Protein AF-A0A0W0TUG5-F1 (afdb_monomer)

Mean predicted aligned error: 9.28 Å

Sequence (80 aa):
MTKALPLDEITQKLFAILPASVQNLESGLQQQFREILQAAFAHFDLVTREEFDVQTRVLAKTREKVEQLQAQVEALEQEK

Radius of gyration: 23.86 Å; Cα contacts (8 Å, |Δi|>4): 11; chains: 1; bounding box: 43×30×70 Å

Secondary structure (DSSP, 8-state):
-----HHHHHHHHHHHHS-HHHHTSTTHHHHHHHHHHHHHHHTS-PPPHHHHHHHHHHHHHHHHHHHHHHHHHHHHHHT-

pLDDT: mean 83.58, std 14.21, range [34.75, 98.56]

Foldseek 3Di:
DDDPDPLRVVLVVVLVPDDPVVNVPDDVVSVVVSVVVVVVVVPDPDDDPVVVVVVVVVVVVVVVVVVVVVVVVVVVVVVD

Organism: NCBI:txid45065

Solvent-accessible surface area (backbone atoms only — not comparable to full-atom values): 4818 Å² total; per-residue (Å²): 130,88,76,72,53,72,66,53,55,52,49,52,54,54,54,72,71,49,57,72,87,59,58,73,57,66,69,65,53,59,55,53,50,50,51,52,51,52,55,55,54,70,73,45,96,74,74,54,72,66,57,51,55,49,51,53,52,54,50,53,54,48,50,53,50,50,55,54,49,48,54,53,51,54,53,57,61,71,76,108

Structure (mmCIF, N/CA/C/O backbone):
data_AF-A0A0W0TUG5-F1
#
_entry.id   AF-A0A0W0TUG5-F1
#
loop_
_atom_site.group_PDB
_atom_site.id
_atom_site.type_symbol
_atom_site.label_atom_id
_atom_site.label_alt_id
_atom_site.label_comp_id
_atom_site.label_asym_id
_atom_site.label_entity_id
_atom_site.label_seq_id
_atom_site.pdbx_PDB_ins_code
_atom_site.Cartn_x
_atom_site.Cartn_y
_atom_site.Cartn_z
_atom_site.occupancy
_atom_site.B_iso_or_equiv
_atom_site.auth_seq_id
_atom_site.auth_comp_id
_atom_site.auth_asym_id
_atom_site.auth_atom_id
_atom_site.pdbx_PDB_model_num
ATOM 1 N N . MET A 1 1 ? 16.018 -21.061 -13.788 1.00 34.75 1 MET A N 1
ATOM 2 C CA . MET A 1 1 ? 15.322 -20.488 -14.957 1.00 34.75 1 MET A CA 1
ATOM 3 C C . MET A 1 1 ? 15.222 -18.995 -14.734 1.00 34.75 1 MET A C 1
ATOM 5 O O . MET A 1 1 ? 14.696 -18.586 -13.707 1.00 34.75 1 MET A O 1
ATOM 9 N N . THR A 1 2 ? 15.865 -18.211 -15.591 1.00 34.88 2 THR A N 1
ATOM 10 C CA . THR A 1 2 ? 16.008 -16.755 -15.483 1.00 34.88 2 THR A CA 1
ATOM 11 C C . THR A 1 2 ? 14.621 -16.117 -15.505 1.00 34.88 2 THR A C 1
ATOM 13 O O . THR A 1 2 ? 13.954 -16.118 -16.534 1.00 34.88 2 THR A O 1
ATOM 16 N N . LYS A 1 3 ? 14.144 -15.644 -14.348 1.00 47.59 3 LYS A N 1
ATOM 17 C CA . LYS A 1 3 ? 12.885 -14.902 -14.247 1.00 47.59 3 LYS A CA 1
ATOM 18 C C . LYS A 1 3 ? 13.094 -13.588 -14.998 1.00 47.59 3 LYS A C 1
ATOM 20 O O . LYS A 1 3 ? 13.934 -12.796 -14.578 1.00 47.59 3 LYS A O 1
ATOM 25 N N . ALA A 1 4 ? 12.408 -13.406 -16.125 1.00 51.84 4 ALA A N 1
ATOM 26 C CA . ALA A 1 4 ? 12.434 -12.145 -16.855 1.00 51.84 4 ALA A CA 1
ATOM 27 C C . ALA A 1 4 ? 12.084 -11.007 -15.886 1.00 51.84 4 ALA A C 1
ATOM 29 O O . ALA A 1 4 ? 11.226 -11.170 -15.008 1.00 51.84 4 ALA A O 1
ATOM 30 N N . LEU A 1 5 ? 12.792 -9.881 -15.983 1.00 61.28 5 LEU A N 1
ATOM 31 C CA . LEU A 1 5 ? 12.482 -8.736 -15.138 1.00 61.28 5 LEU A CA 1
ATOM 32 C C . LEU A 1 5 ? 11.058 -8.270 -15.496 1.00 61.28 5 LEU A C 1
ATOM 34 O O . LEU A 1 5 ? 10.700 -8.300 -16.672 1.00 61.28 5 LEU A O 1
ATOM 38 N N . PRO A 1 6 ? 10.232 -7.814 -14.536 1.00 74.38 6 PRO A N 1
ATOM 39 C CA . PRO A 1 6 ? 8.847 -7.402 -14.808 1.00 74.38 6 PRO A CA 1
ATOM 40 C C . PRO A 1 6 ? 8.732 -6.388 -15.957 1.00 74.38 6 PRO A C 1
ATOM 42 O O . PRO A 1 6 ? 7.771 -6.391 -16.721 1.00 74.38 6 PRO A O 1
ATOM 45 N N . LEU A 1 7 ? 9.760 -5.549 -16.109 1.00 75.31 7 LEU A N 1
ATOM 46 C CA . LEU A 1 7 ? 9.877 -4.566 -17.177 1.00 75.31 7 LEU A CA 1
ATOM 47 C C . LEU A 1 7 ? 10.059 -5.201 -18.567 1.00 75.31 7 LEU A C 1
ATOM 49 O O . LEU A 1 7 ? 9.551 -4.667 -19.550 1.00 75.31 7 LEU A O 1
ATOM 53 N N . ASP A 1 8 ? 10.743 -6.343 -18.659 1.00 77.75 8 ASP A N 1
ATOM 54 C CA . ASP A 1 8 ? 10.935 -7.078 -19.914 1.00 77.75 8 ASP A CA 1
ATOM 55 C C . ASP A 1 8 ? 9.611 -7.648 -20.417 1.00 77.75 8 ASP A C 1
ATOM 57 O O . ASP A 1 8 ? 9.296 -7.521 -21.598 1.00 77.75 8 ASP A O 1
ATOM 61 N N . GLU A 1 9 ? 8.805 -8.214 -19.516 1.00 81.81 9 GLU A N 1
ATOM 62 C CA . GLU A 1 9 ? 7.479 -8.737 -19.855 1.00 81.81 9 GLU A CA 1
ATOM 63 C C . GLU A 1 9 ? 6.523 -7.625 -20.292 1.00 81.81 9 GLU A C 1
ATOM 65 O O . GLU A 1 9 ? 5.787 -7.788 -21.266 1.00 81.81 9 GLU A O 1
ATOM 70 N N . ILE A 1 10 ? 6.544 -6.478 -19.603 1.00 82.75 10 ILE A N 1
ATO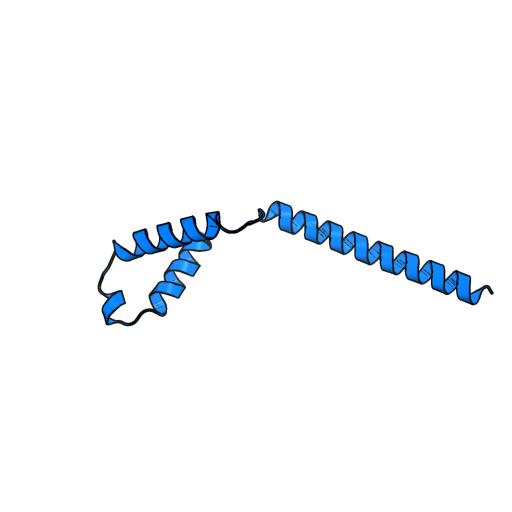M 71 C CA . ILE A 1 10 ? 5.752 -5.300 -19.984 1.00 82.75 10 ILE A CA 1
ATOM 72 C C . ILE A 1 10 ? 6.175 -4.813 -21.371 1.00 82.75 10 ILE A C 1
ATOM 74 O O . ILE A 1 10 ? 5.323 -4.575 -22.224 1.00 82.75 10 ILE A O 1
ATOM 78 N N . THR A 1 11 ? 7.484 -4.732 -21.619 1.00 80.62 11 THR A N 1
ATOM 79 C CA . THR A 1 11 ? 8.027 -4.332 -22.920 1.00 80.62 11 THR A CA 1
ATOM 80 C C . THR A 1 11 ? 7.552 -5.294 -24.010 1.00 80.62 11 THR A C 1
ATOM 82 O O . THR A 1 11 ? 6.968 -4.853 -24.992 1.00 80.62 11 THR A O 1
ATOM 85 N N . GLN A 1 12 ? 7.697 -6.609 -23.822 1.00 81.19 12 GLN A N 1
ATOM 86 C CA . GLN A 1 12 ? 7.249 -7.605 -24.805 1.00 81.19 12 GLN A CA 1
ATOM 87 C C . GLN A 1 12 ? 5.743 -7.537 -25.083 1.00 81.19 12 GLN A C 1
ATOM 89 O O . GLN A 1 12 ? 5.332 -7.590 -26.241 1.00 81.19 12 GLN A O 1
ATOM 94 N N . LYS A 1 13 ? 4.914 -7.381 -24.044 1.00 82.62 13 LYS A N 1
ATOM 95 C CA . LYS A 1 13 ? 3.458 -7.246 -24.205 1.00 82.62 13 LYS A CA 1
ATOM 96 C C . LYS A 1 13 ? 3.080 -5.979 -24.966 1.00 82.62 13 LYS A C 1
ATOM 98 O O . LYS A 1 13 ? 2.186 -6.032 -25.800 1.00 82.62 13 LYS A O 1
ATOM 103 N N . LEU A 1 14 ? 3.764 -4.863 -24.712 1.00 79.50 14 LEU A N 1
ATOM 104 C CA . LEU A 1 14 ? 3.535 -3.612 -25.437 1.00 79.50 14 LEU A CA 1
ATOM 105 C C . LEU A 1 14 ? 3.938 -3.744 -26.910 1.00 79.50 14 LEU A C 1
ATOM 107 O O . LEU A 1 14 ? 3.160 -3.365 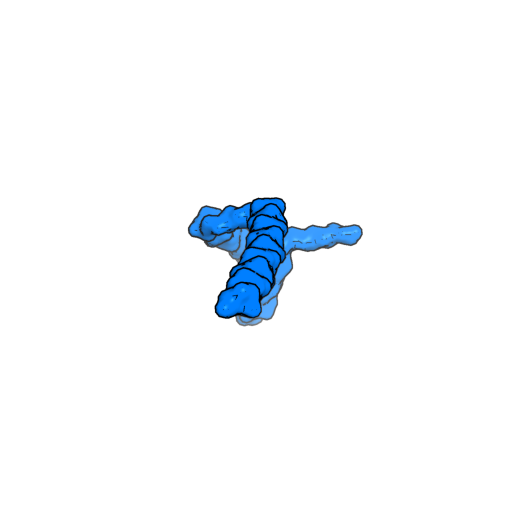-27.780 1.00 79.50 14 LEU A O 1
ATOM 111 N N . PHE A 1 15 ? 5.086 -4.365 -27.195 1.00 78.56 15 PHE A N 1
ATOM 112 C CA . PHE A 1 15 ? 5.522 -4.655 -28.564 1.00 78.56 15 PHE A CA 1
ATOM 113 C C . PHE A 1 15 ? 4.542 -5.555 -29.323 1.00 78.56 15 PHE A C 1
ATOM 115 O O . PHE A 1 15 ? 4.247 -5.290 -30.486 1.00 78.56 15 PHE A O 1
ATOM 122 N N . ALA A 1 16 ? 3.983 -6.572 -28.661 1.00 80.12 16 ALA A N 1
ATOM 123 C CA . ALA A 1 16 ? 3.028 -7.500 -29.266 1.00 80.12 16 ALA A CA 1
ATOM 124 C C . ALA A 1 16 ? 1.692 -6.846 -29.678 1.00 80.12 16 ALA A C 1
ATOM 126 O O . ALA A 1 16 ? 0.980 -7.398 -30.515 1.00 80.12 16 ALA A O 1
ATOM 127 N N . ILE A 1 17 ? 1.344 -5.686 -29.106 1.00 82.38 17 ILE A N 1
ATOM 128 C CA . ILE A 1 17 ? 0.107 -4.945 -29.415 1.00 82.38 17 ILE A CA 1
ATOM 129 C C . ILE A 1 17 ? 0.330 -3.926 -30.552 1.00 82.38 17 ILE A C 1
ATOM 131 O O . ILE A 1 17 ? -0.633 -3.438 -31.146 1.00 82.38 17 ILE A O 1
ATOM 135 N N . LEU A 1 18 ? 1.583 -3.607 -30.899 1.00 79.94 18 LEU A N 1
ATOM 136 C CA . LEU A 1 18 ? 1.882 -2.666 -31.980 1.00 79.94 18 LEU A CA 1
ATOM 137 C C . LEU A 1 18 ? 1.518 -3.251 -33.358 1.00 79.94 18 LEU A C 1
ATOM 139 O O . LEU A 1 18 ? 1.661 -4.453 -33.567 1.00 79.94 18 LEU A O 1
ATOM 143 N N . PRO A 1 19 ? 1.092 -2.429 -34.335 1.00 79.38 19 PRO A N 1
ATOM 144 C CA . PRO A 1 19 ? 0.844 -2.886 -35.702 1.00 79.38 19 PRO A CA 1
ATOM 145 C C . PRO A 1 19 ? 2.097 -3.494 -36.350 1.00 79.38 19 PRO A C 1
ATOM 147 O O . PRO A 1 19 ? 3.210 -3.020 -36.121 1.00 79.38 19 PRO A O 1
ATOM 150 N N . ALA A 1 20 ? 1.921 -4.480 -37.237 1.00 73.62 20 ALA A N 1
ATOM 151 C CA . ALA A 1 20 ? 3.024 -5.169 -37.924 1.00 73.62 20 ALA A CA 1
ATOM 152 C C . ALA A 1 20 ? 3.963 -4.222 -38.704 1.00 73.62 20 ALA A C 1
ATOM 154 O O . ALA A 1 20 ? 5.151 -4.498 -38.848 1.00 73.62 20 ALA A O 1
ATOM 155 N N . SER A 1 21 ? 3.455 -3.071 -39.162 1.00 73.19 21 SER A N 1
ATOM 156 C CA . SER A 1 21 ? 4.253 -2.016 -39.800 1.00 73.19 21 SER A CA 1
ATOM 157 C C . SER A 1 21 ? 5.305 -1.394 -38.874 1.00 73.19 21 SER A C 1
ATOM 159 O O . SER A 1 21 ? 6.316 -0.901 -39.362 1.00 73.19 21 SER A O 1
ATOM 161 N N . VAL A 1 22 ? 5.084 -1.435 -37.557 1.00 72.69 22 VAL A N 1
ATOM 162 C CA . VAL A 1 22 ? 5.980 -0.900 -36.522 1.00 72.69 22 VAL A CA 1
ATOM 163 C C . VAL A 1 22 ? 6.833 -2.007 -35.894 1.00 72.69 22 VAL A C 1
ATOM 165 O O . VAL A 1 22 ? 7.966 -1.750 -35.503 1.00 72.69 22 VAL A O 1
ATOM 168 N N . GLN A 1 23 ? 6.332 -3.247 -35.849 1.00 69.06 23 GLN A N 1
ATOM 169 C CA . GLN A 1 23 ? 7.077 -4.400 -35.319 1.00 69.06 23 GLN A CA 1
ATOM 170 C C . GLN A 1 23 ? 8.364 -4.695 -36.108 1.00 69.06 23 GLN A C 1
ATOM 172 O O . GLN A 1 23 ? 9.366 -5.070 -35.516 1.00 69.06 23 GLN A O 1
ATOM 177 N N . ASN A 1 24 ? 8.368 -4.468 -37.427 1.00 68.00 24 ASN A N 1
ATOM 178 C CA . ASN A 1 24 ? 9.524 -4.750 -38.290 1.00 68.00 24 ASN A CA 1
ATOM 179 C C . ASN A 1 24 ? 10.678 -3.727 -38.164 1.00 68.00 24 ASN A C 1
ATOM 181 O O . ASN A 1 24 ? 11.727 -3.905 -38.784 1.00 68.00 24 ASN A O 1
ATOM 185 N N . LEU A 1 25 ? 10.507 -2.648 -37.389 1.00 66.56 25 LEU A N 1
ATOM 186 C CA . LEU A 1 25 ? 11.564 -1.682 -37.062 1.00 66.56 25 LEU A CA 1
ATOM 187 C C . LEU A 1 25 ? 12.352 -2.185 -35.835 1.00 66.56 25 LEU A C 1
ATOM 189 O O . LEU A 1 25 ? 12.178 -1.699 -34.718 1.00 66.56 25 LEU A O 1
ATOM 193 N N . GLU A 1 26 ? 13.175 -3.218 -36.019 1.00 67.44 26 GLU A N 1
ATOM 194 C CA . GLU A 1 26 ? 13.736 -3.990 -34.901 1.00 67.44 26 GLU A CA 1
ATOM 195 C C . GLU A 1 26 ? 14.986 -3.405 -34.206 1.00 67.44 26 GLU A C 1
ATOM 197 O O . GLU A 1 26 ? 15.814 -2.689 -34.775 1.00 67.44 26 GLU A O 1
ATOM 202 N N . SER A 1 27 ? 15.128 -3.812 -32.937 1.00 64.12 27 SER A N 1
ATOM 203 C CA . SER A 1 27 ? 16.175 -3.555 -31.927 1.00 64.12 27 SER A CA 1
ATOM 204 C C . SER A 1 27 ? 16.255 -2.139 -31.342 1.00 64.12 27 SER A C 1
ATOM 206 O O . SER A 1 27 ? 16.120 -1.980 -30.126 1.00 64.12 27 SER A O 1
ATOM 208 N N . GLY A 1 28 ? 16.403 -1.099 -32.168 1.00 68.44 28 GLY A N 1
ATOM 209 C CA . GLY A 1 28 ? 16.561 0.279 -31.678 1.00 68.44 28 GLY A CA 1
ATOM 210 C C . GLY A 1 28 ? 15.314 0.814 -30.967 1.00 68.44 28 GLY A C 1
ATOM 211 O O . GLY A 1 28 ? 15.414 1.486 -29.939 1.00 68.44 28 GLY A O 1
ATOM 212 N N . LEU A 1 29 ? 14.129 0.446 -31.467 1.00 76.75 29 LEU A N 1
ATOM 213 C CA . LEU A 1 29 ? 12.852 0.855 -30.884 1.00 76.75 29 LEU A CA 1
ATOM 214 C C . LEU A 1 29 ? 12.626 0.214 -29.509 1.00 76.75 29 LEU A C 1
ATOM 216 O O . LEU A 1 29 ? 12.087 0.857 -28.615 1.00 76.75 29 LEU A O 1
ATOM 220 N N . GLN A 1 30 ? 13.059 -1.036 -29.315 1.00 76.50 30 GLN A N 1
ATOM 221 C CA . GLN A 1 30 ? 12.877 -1.756 -28.051 1.00 76.50 30 GLN A CA 1
ATOM 222 C C . GLN A 1 30 ? 13.663 -1.123 -26.911 1.00 76.50 30 GLN A C 1
ATOM 224 O O . GLN A 1 30 ? 13.139 -0.976 -25.805 1.00 76.50 30 GLN A O 1
ATOM 229 N N . GLN A 1 31 ? 14.896 -0.709 -27.195 1.00 80.56 31 GLN A N 1
ATOM 230 C CA . GLN A 1 31 ? 15.724 0.000 -26.232 1.00 80.56 31 GLN A CA 1
ATOM 231 C C . GLN A 1 31 ? 15.121 1.369 -25.880 1.00 80.56 31 GLN A C 1
ATOM 233 O O . GLN A 1 31 ? 14.978 1.679 -24.699 1.00 80.56 31 GLN A O 1
ATOM 238 N N . GLN A 1 32 ? 14.654 2.133 -26.875 1.00 82.75 32 GLN A N 1
ATOM 239 C CA . GLN A 1 32 ? 13.961 3.407 -26.633 1.00 82.75 32 GLN A CA 1
ATOM 240 C C . GLN A 1 32 ? 12.679 3.223 -25.813 1.00 82.75 32 GLN A C 1
ATOM 242 O O . GLN A 1 32 ? 12.411 3.994 -24.896 1.00 82.75 32 GLN A O 1
ATOM 247 N N . PHE A 1 33 ? 11.900 2.175 -26.085 1.00 80.44 33 PHE A N 1
ATOM 248 C CA . PHE A 1 33 ? 10.691 1.879 -25.318 1.00 80.44 33 PHE A CA 1
ATOM 249 C C . PHE A 1 33 ? 11.008 1.568 -23.856 1.00 80.44 33 PHE A C 1
ATOM 251 O O . PHE A 1 33 ? 10.329 2.051 -22.953 1.00 80.44 33 PHE A O 1
ATOM 258 N N . ARG A 1 34 ? 12.068 0.791 -23.612 1.00 82.69 34 ARG A N 1
ATOM 259 C CA . ARG A 1 34 ? 12.544 0.493 -22.259 1.00 82.69 34 ARG A CA 1
ATOM 260 C C . ARG A 1 34 ? 12.945 1.762 -21.514 1.00 82.69 34 ARG A C 1
ATOM 262 O O . ARG A 1 34 ? 12.560 1.914 -20.359 1.00 82.69 34 ARG A O 1
ATOM 269 N N . GLU A 1 35 ? 13.684 2.658 -22.159 1.00 86.19 35 GLU A N 1
ATOM 270 C CA . GLU A 1 35 ? 14.113 3.932 -21.571 1.00 86.19 35 GLU A CA 1
ATOM 271 C C . GLU A 1 35 ? 12.920 4.839 -21.248 1.00 86.19 35 GLU A C 1
ATOM 273 O O . GLU A 1 35 ? 12.846 5.383 -20.147 1.00 86.19 35 GLU A O 1
ATOM 278 N N . ILE A 1 36 ? 11.936 4.929 -22.149 1.00 85.38 36 ILE A N 1
ATOM 279 C CA . ILE A 1 36 ? 10.690 5.674 -21.911 1.00 85.38 36 ILE A CA 1
ATOM 280 C C . ILE A 1 36 ? 9.925 5.087 -20.723 1.00 85.38 36 ILE A C 1
ATOM 282 O O . ILE A 1 36 ? 9.467 5.835 -19.863 1.00 85.38 36 ILE A O 1
ATOM 286 N N . LEU A 1 37 ? 9.799 3.760 -20.640 1.00 84.81 37 LEU A N 1
ATOM 287 C CA . LEU A 1 37 ? 9.125 3.107 -19.517 1.00 84.81 37 LEU A CA 1
ATOM 288 C C . LEU A 1 37 ? 9.86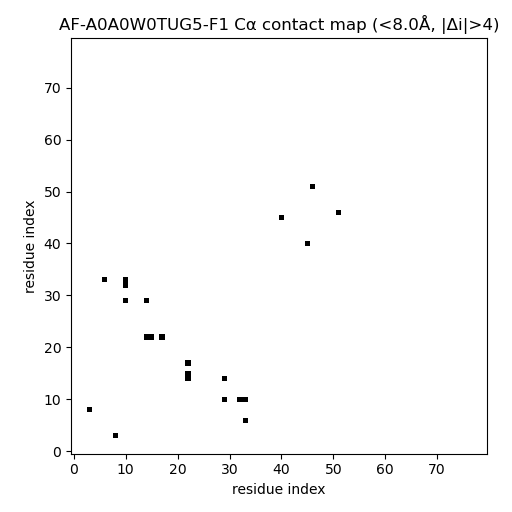7 3.344 -18.201 1.00 84.81 37 LEU A C 1
ATOM 290 O O . LEU A 1 37 ? 9.229 3.614 -17.189 1.00 84.81 37 LEU A O 1
ATOM 294 N N . GLN A 1 38 ? 11.200 3.286 -18.202 1.00 83.81 38 GLN A N 1
ATOM 295 C CA . GLN A 1 38 ? 12.005 3.600 -17.018 1.00 83.81 38 GLN A CA 1
ATOM 296 C C . GLN A 1 38 ? 11.821 5.054 -16.576 1.00 83.81 38 GLN A C 1
ATOM 298 O O . GLN A 1 38 ? 11.607 5.296 -15.390 1.00 83.81 38 GLN A O 1
ATOM 303 N N . ALA A 1 39 ? 11.837 6.005 -17.512 1.00 87.12 39 ALA A N 1
ATOM 304 C CA . ALA A 1 39 ? 11.586 7.414 -17.222 1.00 87.12 39 ALA A CA 1
ATOM 305 C C . ALA A 1 39 ? 10.158 7.648 -16.700 1.00 87.12 39 ALA A C 1
ATOM 307 O O . ALA A 1 39 ? 9.965 8.367 -15.723 1.00 87.12 39 ALA A O 1
ATOM 308 N N . ALA A 1 40 ? 9.156 6.996 -17.294 1.00 85.06 40 ALA A N 1
ATOM 309 C CA . ALA A 1 40 ? 7.772 7.073 -16.837 1.00 85.06 40 ALA A CA 1
ATOM 310 C C . ALA A 1 40 ? 7.606 6.496 -15.422 1.00 85.06 40 ALA A C 1
ATOM 312 O O . ALA A 1 40 ? 6.964 7.118 -14.581 1.00 85.06 40 ALA A O 1
ATOM 313 N N . PHE A 1 41 ? 8.226 5.349 -15.127 1.00 83.88 41 PHE A N 1
ATOM 314 C CA . PHE A 1 41 ? 8.213 4.765 -13.784 1.00 83.88 41 PHE A CA 1
ATOM 315 C C . PHE A 1 41 ? 8.960 5.608 -12.750 1.00 83.88 41 PHE A C 1
ATOM 317 O O . PHE A 1 41 ? 8.542 5.623 -11.598 1.00 83.88 41 PHE A O 1
ATOM 324 N N . ALA A 1 42 ? 9.993 6.355 -13.147 1.00 84.31 42 ALA A N 1
ATOM 325 C CA . ALA A 1 42 ? 10.673 7.306 -12.267 1.00 84.31 42 ALA A CA 1
ATOM 326 C C . ALA A 1 42 ? 9.811 8.533 -11.911 1.00 84.31 42 ALA A C 1
ATOM 328 O O . ALA A 1 42 ? 10.060 9.173 -10.894 1.00 84.31 42 ALA A O 1
ATOM 329 N N . HIS A 1 43 ? 8.804 8.860 -12.729 1.00 85.69 43 HIS A N 1
ATOM 330 C CA . HIS A 1 43 ? 7.834 9.920 -12.439 1.00 85.69 43 HIS A CA 1
ATOM 331 C C . HIS A 1 43 ? 6.664 9.467 -11.556 1.00 85.69 43 HIS A C 1
ATOM 333 O O . HIS A 1 43 ? 5.900 10.316 -11.098 1.00 85.69 43 HIS A O 1
ATOM 339 N N . PHE A 1 44 ? 6.499 8.164 -11.321 1.00 86.44 44 PHE A N 1
ATOM 340 C CA . PHE A 1 44 ? 5.508 7.654 -10.379 1.00 86.44 44 PHE A CA 1
ATOM 341 C C . PHE A 1 44 ? 6.128 7.515 -8.985 1.00 86.44 44 PHE A C 1
ATOM 343 O O . PHE A 1 44 ? 7.258 7.049 -8.848 1.00 86.44 44 PHE A O 1
ATOM 350 N N . ASP A 1 45 ? 5.362 7.850 -7.946 1.00 81.44 45 ASP A N 1
ATOM 351 C CA . ASP A 1 45 ? 5.732 7.622 -6.543 1.00 81.44 45 ASP A CA 1
ATOM 352 C C . ASP A 1 45 ? 5.631 6.124 -6.201 1.00 81.44 45 ASP A C 1
ATOM 35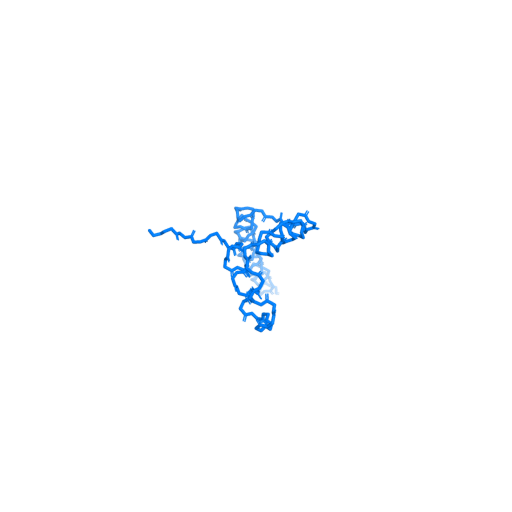4 O O . ASP A 1 45 ? 4.725 5.661 -5.504 1.00 81.44 45 ASP A O 1
ATOM 358 N N . LEU A 1 46 ? 6.529 5.326 -6.780 1.00 86.38 46 LEU A N 1
ATOM 359 C CA . LEU A 1 46 ? 6.580 3.886 -6.577 1.00 86.38 46 LEU A CA 1
ATOM 360 C C . LEU A 1 46 ? 7.213 3.572 -5.222 1.00 86.38 46 LEU A C 1
ATOM 362 O O . LEU A 1 46 ? 8.282 4.074 -4.885 1.00 86.38 46 LEU A O 1
ATOM 366 N N . VAL A 1 47 ? 6.579 2.669 -4.482 1.00 86.56 47 VAL A N 1
ATOM 367 C CA . VAL A 1 47 ? 7.176 2.055 -3.294 1.00 86.56 47 VAL A CA 1
ATOM 368 C C . VAL A 1 47 ? 7.847 0.743 -3.672 1.00 86.56 47 VAL A C 1
ATOM 370 O O . VAL A 1 47 ? 7.437 0.048 -4.610 1.00 86.56 47 VAL A O 1
ATOM 373 N N . THR A 1 48 ? 8.881 0.375 -2.928 1.00 88.25 48 THR A N 1
ATOM 374 C CA . THR A 1 48 ? 9.519 -0.927 -3.083 1.00 88.25 48 THR A CA 1
ATOM 375 C C . THR A 1 48 ? 8.546 -2.048 -2.722 1.00 88.25 48 THR A C 1
ATOM 377 O O . THR A 1 48 ? 7.583 -1.879 -1.965 1.00 88.25 48 THR A O 1
ATOM 380 N N . ARG A 1 49 ? 8.813 -3.249 -3.246 1.00 88.81 49 ARG A N 1
ATOM 381 C CA . ARG A 1 49 ? 8.006 -4.425 -2.911 1.00 88.81 49 ARG A CA 1
ATOM 382 C C . ARG A 1 49 ? 8.011 -4.715 -1.406 1.00 88.81 49 ARG A C 1
ATOM 384 O O . ARG A 1 49 ? 6.983 -5.099 -0.858 1.00 88.81 49 ARG A O 1
ATOM 391 N N . GLU A 1 50 ? 9.147 -4.509 -0.751 1.00 92.50 50 GLU A N 1
ATOM 392 C CA . GLU A 1 50 ? 9.286 -4.711 0.688 1.00 92.50 50 GLU A CA 1
ATOM 393 C C . GLU A 1 50 ? 8.417 -3.731 1.486 1.00 92.50 50 GLU A C 1
ATOM 395 O O . GLU A 1 50 ? 7.669 -4.159 2.365 1.00 92.50 50 GLU A O 1
ATOM 400 N N . GLU A 1 51 ? 8.438 -2.440 1.142 1.00 93.19 51 GLU A N 1
ATOM 401 C CA . GLU A 1 51 ? 7.579 -1.430 1.773 1.00 93.19 51 GLU A CA 1
ATOM 402 C C . GLU A 1 51 ? 6.095 -1.764 1.594 1.00 93.19 51 GLU A C 1
ATOM 404 O O . GLU A 1 51 ? 5.327 -1.700 2.555 1.00 93.19 51 GLU A O 1
ATOM 409 N N . PHE A 1 52 ? 5.690 -2.196 0.397 1.00 95.31 52 PHE A N 1
ATOM 410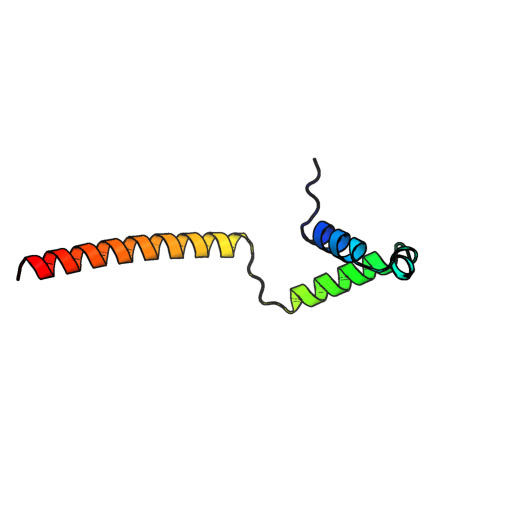 C CA . PHE A 1 52 ? 4.321 -2.644 0.142 1.00 95.31 52 PHE A CA 1
ATOM 411 C C . PHE A 1 52 ? 3.916 -3.831 1.036 1.00 95.31 52 PHE A C 1
ATOM 413 O O . PHE A 1 52 ? 2.841 -3.828 1.650 1.00 95.31 52 PHE A O 1
ATOM 420 N N . ASP A 1 53 ? 4.780 -4.841 1.151 1.00 96.25 53 ASP A N 1
ATOM 421 C CA . ASP A 1 53 ? 4.519 -6.026 1.972 1.00 96.25 53 ASP A CA 1
ATOM 422 C C . ASP A 1 53 ? 4.488 -5.670 3.477 1.00 96.25 53 ASP A C 1
ATOM 424 O O . ASP A 1 53 ? 3.695 -6.227 4.246 1.00 96.25 53 ASP A O 1
ATOM 428 N N . VAL A 1 54 ? 5.298 -4.702 3.924 1.00 97.81 54 VAL A N 1
ATOM 429 C CA . VAL A 1 54 ? 5.225 -4.139 5.284 1.00 97.81 54 VAL A CA 1
ATOM 430 C C . VAL A 1 54 ? 3.873 -3.463 5.523 1.00 97.81 54 VAL A C 1
ATOM 432 O O . VAL A 1 54 ? 3.203 -3.798 6.503 1.00 97.81 54 VAL A O 1
ATOM 435 N N . GLN A 1 55 ? 3.433 -2.575 4.629 1.00 96.44 55 GLN A N 1
ATOM 436 C CA . GLN A 1 55 ? 2.155 -1.869 4.783 1.00 96.44 55 GLN A CA 1
ATOM 437 C C . GLN A 1 55 ? 0.960 -2.828 4.786 1.00 96.44 55 GLN A C 1
ATOM 439 O O . GLN A 1 55 ? 0.039 -2.683 5.590 1.00 96.44 55 GLN A O 1
ATOM 444 N N . THR A 1 56 ? 1.012 -3.877 3.964 1.00 97.56 56 THR A N 1
ATOM 445 C CA . THR A 1 56 ? -0.014 -4.929 3.941 1.00 97.56 56 THR A CA 1
ATOM 446 C C . THR A 1 56 ? -0.145 -5.619 5.303 1.00 97.56 56 THR A C 1
ATOM 448 O O . THR A 1 56 ? -1.257 -5.823 5.796 1.00 97.56 56 THR A O 1
ATOM 451 N N . ARG A 1 57 ? 0.978 -5.927 5.966 1.00 97.81 57 ARG A N 1
ATOM 452 C CA . ARG A 1 57 ? 0.972 -6.516 7.317 1.00 97.81 57 ARG A CA 1
ATOM 453 C C . ARG A 1 57 ? 0.435 -5.553 8.373 1.00 97.81 57 ARG A C 1
ATOM 455 O O . ARG A 1 57 ? -0.327 -5.971 9.245 1.00 97.81 57 ARG A O 1
ATOM 462 N N . VAL A 1 58 ? 0.805 -4.274 8.298 1.00 98.31 58 VAL A N 1
ATOM 463 C CA . VAL A 1 58 ? 0.280 -3.236 9.202 1.00 98.31 58 VAL A CA 1
ATOM 464 C C . VAL A 1 58 ? -1.238 -3.118 9.063 1.00 98.31 58 VAL A C 1
ATOM 466 O O . VAL A 1 58 ? -1.947 -3.080 10.073 1.00 98.31 58 VAL A O 1
ATOM 469 N N . LEU A 1 59 ? -1.749 -3.131 7.831 1.00 98.50 59 LEU A N 1
ATOM 470 C CA . LEU A 1 59 ? -3.181 -3.079 7.560 1.00 98.50 59 LEU A CA 1
ATOM 471 C C . LEU A 1 59 ? -3.911 -4.308 8.115 1.00 98.50 59 LEU A C 1
ATOM 473 O O . LEU A 1 59 ? -4.939 -4.155 8.771 1.00 98.50 59 LEU A O 1
ATOM 477 N N . ALA A 1 60 ? -3.364 -5.511 7.913 1.00 98.38 60 ALA A N 1
ATOM 478 C CA . ALA A 1 60 ? -3.937 -6.745 8.452 1.00 98.38 60 ALA A CA 1
ATOM 479 C C . ALA A 1 60 ? -4.051 -6.698 9.984 1.00 98.38 60 ALA A C 1
ATOM 481 O O . ALA A 1 60 ? -5.128 -6.919 10.533 1.00 98.38 60 ALA A O 1
ATOM 482 N N . LYS A 1 61 ? -2.973 -6.299 10.671 1.00 98.38 61 LYS A N 1
ATOM 483 C CA . LYS A 1 61 ? -2.962 -6.148 12.133 1.00 98.38 61 LYS A CA 1
ATOM 484 C C . LYS A 1 61 ? -3.936 -5.073 12.619 1.00 98.38 61 LYS A C 1
ATOM 486 O O . LYS A 1 61 ? -4.510 -5.193 13.697 1.00 98.38 61 LYS A O 1
ATOM 491 N N . THR A 1 62 ? -4.099 -3.996 11.854 1.00 98.31 62 THR A N 1
ATOM 492 C CA . THR A 1 62 ? -5.055 -2.935 12.194 1.00 98.31 62 THR A CA 1
ATOM 493 C C . THR A 1 62 ? -6.491 -3.439 12.096 1.00 98.31 62 THR A C 1
ATOM 495 O O . THR A 1 62 ? -7.269 -3.169 13.003 1.00 98.31 62 THR A O 1
ATOM 498 N N . ARG A 1 63 ? -6.830 -4.219 11.060 1.00 98.56 63 ARG A N 1
ATOM 499 C CA . ARG A 1 63 ? -8.161 -4.836 10.928 1.00 98.56 63 ARG A CA 1
ATOM 500 C C . AR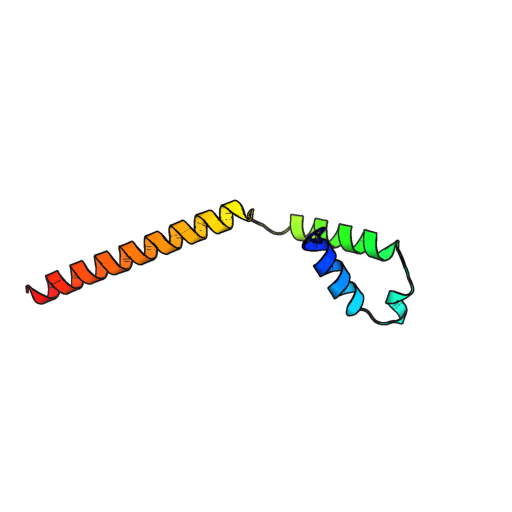G A 1 63 ? -8.476 -5.769 12.090 1.00 98.56 63 ARG A C 1
ATOM 502 O O . ARG A 1 63 ? -9.509 -5.598 12.720 1.00 98.56 63 ARG A O 1
ATOM 509 N N . GLU A 1 64 ? -7.540 -6.648 12.437 1.00 98.38 64 GLU A N 1
ATOM 510 C CA . GLU A 1 64 ? -7.692 -7.556 13.579 1.00 98.38 64 GLU A CA 1
ATOM 511 C C . GLU A 1 64 ? -7.970 -6.789 14.885 1.00 98.38 64 GLU A C 1
ATOM 513 O O . GLU A 1 64 ? -8.879 -7.122 15.640 1.00 98.38 64 GLU A O 1
ATOM 518 N N . LYS A 1 65 ? -7.227 -5.704 15.140 1.00 98.25 65 LYS A N 1
ATOM 519 C CA . LYS A 1 65 ? -7.460 -4.854 16.317 1.00 98.25 65 LYS A CA 1
ATOM 520 C C . LYS A 1 65 ? -8.820 -4.162 16.290 1.00 98.25 65 LYS A C 1
ATOM 522 O O . LYS A 1 65 ? -9.440 -4.026 17.339 1.00 98.25 65 LYS A O 1
ATOM 527 N N . VAL A 1 66 ? -9.263 -3.693 15.124 1.00 98.56 66 VAL A N 1
ATOM 528 C CA . VAL A 1 66 ? -10.581 -3.060 14.969 1.00 98.56 66 VAL A CA 1
ATOM 529 C C . VAL A 1 66 ? -11.689 -4.066 15.269 1.00 98.56 66 VAL A C 1
ATOM 531 O O . VAL A 1 66 ? -12.588 -3.743 16.036 1.00 98.56 66 VAL A O 1
ATOM 534 N N . GLU A 1 67 ? -11.587 -5.291 14.755 1.00 98.44 67 GLU A N 1
ATOM 535 C CA . GLU A 1 67 ? -12.544 -6.371 15.035 1.00 98.44 67 GLU A CA 1
ATOM 536 C C . GLU A 1 67 ? -12.594 -6.709 16.535 1.00 98.44 67 GLU A C 1
ATOM 538 O O . GLU A 1 67 ? -13.672 -6.810 17.118 1.00 98.44 67 GLU A O 1
ATOM 543 N N . GLN A 1 68 ? -11.435 -6.799 17.196 1.00 98.31 68 GLN A N 1
ATOM 544 C CA . GLN A 1 68 ? -11.359 -7.026 18.646 1.00 98.31 68 GLN A CA 1
ATOM 545 C C . GLN A 1 68 ? -11.994 -5.894 19.459 1.00 98.31 68 GLN A C 1
ATOM 547 O O . GLN A 1 68 ? -12.645 -6.154 20.472 1.00 98.31 68 GLN A O 1
ATOM 552 N N . LEU A 1 69 ? -11.777 -4.639 19.059 1.00 98.19 69 LEU A N 1
ATOM 553 C CA . LEU A 1 69 ? -12.378 -3.485 19.727 1.00 98.19 69 LEU A CA 1
ATOM 554 C C . LEU A 1 69 ? -13.889 -3.439 19.502 1.00 98.19 69 LEU A C 1
ATOM 556 O O . LEU A 1 69 ? -14.622 -3.149 20.441 1.00 98.19 69 LEU A O 1
ATOM 560 N N . GLN A 1 70 ? -14.357 -3.768 18.297 1.00 97.81 70 GLN A N 1
ATOM 561 C CA . GLN A 1 70 ? -15.784 -3.849 18.004 1.00 97.81 70 GLN A CA 1
ATOM 562 C C . GLN A 1 70 ? -16.470 -4.895 18.893 1.00 97.81 70 GLN A C 1
ATOM 564 O O . GLN A 1 70 ? -17.467 -4.578 19.533 1.00 97.81 70 GLN A O 1
ATOM 569 N N . ALA A 1 71 ? -15.885 -6.089 19.030 1.00 97.56 71 ALA A N 1
ATOM 570 C CA . ALA A 1 71 ? -16.418 -7.130 19.909 1.00 97.56 71 ALA A CA 1
ATOM 571 C C . ALA A 1 71 ? -16.467 -6.696 21.388 1.00 97.56 71 ALA A C 1
ATOM 573 O O . ALA A 1 71 ? -17.417 -7.013 22.100 1.00 97.56 71 ALA A O 1
ATOM 574 N N . GLN A 1 72 ? -15.459 -5.950 21.857 1.00 97.69 72 GLN A N 1
ATOM 575 C CA . GLN A 1 72 ? -15.455 -5.398 23.218 1.00 97.69 72 GLN A CA 1
ATOM 576 C C . GLN A 1 72 ? -16.566 -4.367 23.423 1.00 97.69 72 GLN A C 1
ATOM 578 O O . GLN A 1 72 ? -17.224 -4.382 24.460 1.00 97.69 72 GLN A O 1
ATOM 583 N N . VAL A 1 73 ? -16.783 -3.480 22.449 1.00 97.94 73 VAL A N 1
ATOM 584 C CA . VAL A 1 73 ? -17.865 -2.489 22.509 1.00 97.94 73 VAL A CA 1
ATOM 585 C C . VAL A 1 73 ? -19.226 -3.181 22.510 1.00 97.94 73 VAL A C 1
ATOM 587 O O . VAL A 1 73 ? -20.042 -2.870 23.369 1.00 97.94 73 VAL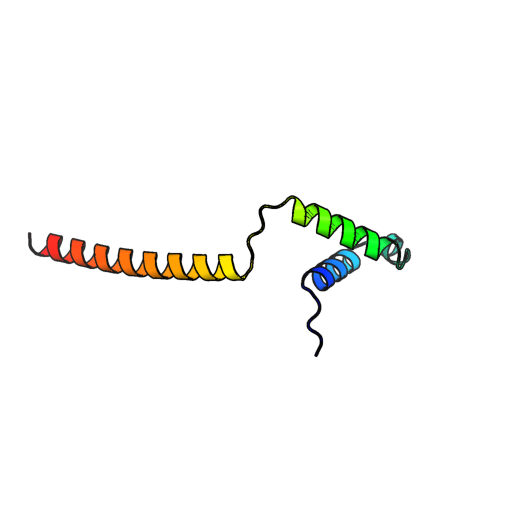 A O 1
ATOM 590 N N . GLU A 1 74 ? -19.445 -4.161 21.632 1.00 97.44 74 GLU A N 1
ATOM 591 C CA . GLU A 1 74 ? -20.693 -4.933 21.591 1.00 97.44 74 GLU A CA 1
ATOM 592 C C . GLU A 1 74 ? -20.969 -5.634 22.928 1.00 97.44 74 GLU A C 1
ATOM 594 O O . GLU A 1 74 ? -22.082 -5.555 23.440 1.00 97.44 74 GLU A O 1
ATOM 599 N N . ALA A 1 75 ? -19.960 -6.261 23.544 1.00 96.75 75 ALA A N 1
ATOM 600 C CA . ALA A 1 75 ? -20.114 -6.886 24.858 1.00 96.75 75 ALA A CA 1
ATOM 601 C C . ALA A 1 75 ? -20.534 -5.872 25.938 1.00 96.75 75 ALA A C 1
ATOM 603 O O . ALA A 1 75 ? -21.472 -6.128 26.688 1.00 96.75 75 ALA A O 1
ATOM 604 N N . LEU A 1 76 ? -19.897 -4.697 25.974 1.00 96.31 76 LEU A N 1
ATOM 605 C CA . LEU A 1 76 ? -20.239 -3.628 26.919 1.00 96.31 76 LEU A CA 1
ATOM 606 C C . LEU A 1 76 ? -21.637 -3.040 26.677 1.00 96.31 76 LEU A C 1
ATOM 608 O O . LEU A 1 76 ? -22.296 -2.614 27.623 1.00 96.31 76 LEU A O 1
ATOM 612 N N . GLU A 1 77 ? -22.091 -2.992 25.424 1.00 95.00 77 GLU A N 1
ATOM 613 C CA . GLU A 1 77 ? -23.448 -2.553 25.086 1.00 95.00 77 GLU A CA 1
ATOM 614 C C . GLU A 1 77 ? -24.515 -3.565 25.522 1.00 95.00 77 GLU A C 1
ATOM 616 O O . GLU A 1 77 ? -25.610 -3.145 25.884 1.00 95.00 77 GLU A O 1
ATOM 621 N N . GLN A 1 78 ? -24.206 -4.867 25.540 1.00 91.69 78 GLN A N 1
ATOM 622 C CA . GLN A 1 78 ? -25.113 -5.915 26.039 1.00 91.69 78 GLN A CA 1
ATOM 623 C C . GLN A 1 78 ? -25.175 -5.989 27.573 1.00 91.69 78 GLN A C 1
ATOM 625 O O . GLN A 1 78 ? -26.135 -6.522 28.125 1.00 91.69 78 GLN A O 1
ATOM 630 N N . GLU A 1 79 ? -24.154 -5.487 28.270 1.00 80.50 79 GLU A N 1
ATOM 631 C CA . GLU A 1 79 ? -24.119 -5.413 29.738 1.00 80.50 79 GLU A CA 1
ATOM 632 C C . GLU A 1 79 ? -24.909 -4.218 30.315 1.00 80.50 79 GLU A C 1
ATOM 634 O O . GLU A 1 79 ? -25.042 -4.106 31.537 1.00 80.50 79 GLU A O 1
ATOM 639 N N . LYS A 1 80 ? -25.433 -3.329 29.460 1.00 56.31 80 LYS A N 1
ATOM 640 C CA . LYS A 1 80 ? -26.304 -2.202 29.831 1.00 56.31 80 LYS A CA 1
ATOM 641 C C . LYS A 1 80 ? -27.786 -2.547 29.749 1.00 56.31 80 LYS A C 1
ATOM 643 O O . LYS A 1 80 ? 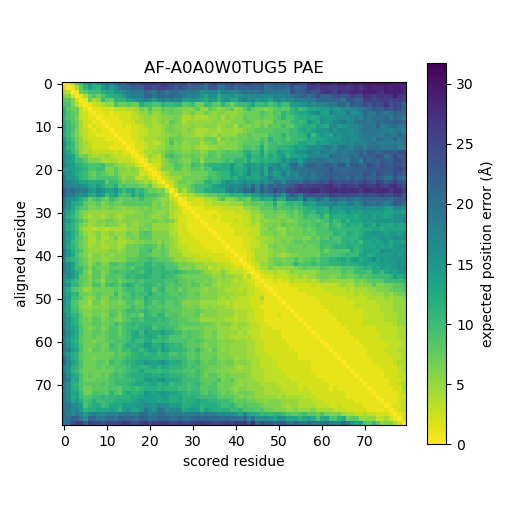-28.523 -2.029 30.620 1.00 56.31 80 LYS A O 1
#

InterPro domains:
  IPR007475 Ubiqu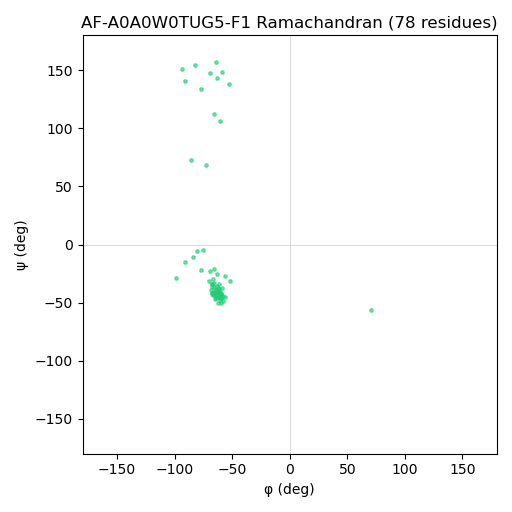inone biosynthesis accessory factor UbiK [MF_02216] (1-79)
  IPR007475 Ubiquinone biosynthesis accessory factor UbiK [PF04380] (3-78)
  IPR007475 Ubiquinone biosynthesis accessory factor UbiK [PTHR38040] (6-79)